Protein AF-A0A381RQS4-F1 (afdb_monomer_lite)

Sequence (85 aa):
VKMMPYESGVDPVAETRIRFSIRFFIIALLFIIFDIEIVFLYPWAVVFKDFLSFGTFIFFEMVIFLAILLFGYVYVWRNGALEWE

pLDDT: mean 82.45, std 9.0, range [57.72, 94.56]

Secondary structure (DSSP, 8-state):
--SSPP-TTS-----S-----THHHHHHHHHHHHHHHHHHHHHHHHHHHHHTTT-THHHHHHHHHHHHHHHHHHHHHHTTTT---

Radius of gyration: 22.79 Å; chains: 1; bounding box: 37×39×66 Å

InterPro domains:
  IPR000440 NADH:ubiquinone/plastoquinone oxidoreductase, chain 3 [PF00507] (2-84)
  IPR000440 NADH:ubiquinone/plastoquinone oxidoreductase, chain 3 [PTHR11058] (2-85)
  IPR038430 NADH:ubiquinone oxidoreductase, subunit 3 superfamily [G3DSA:1.20.58.1610] (1-84)

Organism: NCBI:txid408172

Foldseek 3Di:
DVPDDDDPPDDDDDDPDDDDDCLVVVVVVLVVVVVVVVVVVVVLVVCVVVCVVVHCVSVVVVVVVVVVNVVVVVVCVVVVSPDDD

Structure (mmCIF, N/CA/C/O backbone):
data_AF-A0A381RQS4-F1
#
_entry.id   AF-A0A381RQS4-F1
#
loop_
_atom_site.group_PDB
_atom_site.id
_atom_site.type_symbol
_atom_site.label_atom_id
_atom_site.label_alt_id
_atom_site.label_comp_id
_atom_site.label_asym_id
_atom_site.label_entity_id
_atom_site.label_seq_id
_atom_site.pdbx_PDB_ins_code
_atom_site.Cartn_x
_atom_site.Cartn_y
_atom_site.Cartn_z
_atom_site.occupancy
_atom_site.B_iso_or_equiv
_atom_site.auth_seq_id
_atom_site.auth_comp_id
_atom_site.auth_asym_id
_atom_site.auth_atom_id
_atom_site.pdbx_PDB_model_num
ATOM 1 N N . VAL A 1 1 ? -8.710 -29.129 35.028 1.00 62.19 1 VAL A N 1
ATOM 2 C CA . VAL A 1 1 ? -8.242 -27.870 35.657 1.00 62.19 1 VAL A CA 1
ATOM 3 C C . VAL A 1 1 ? -7.145 -27.148 34.858 1.00 62.19 1 VAL A C 1
ATOM 5 O O . VAL A 1 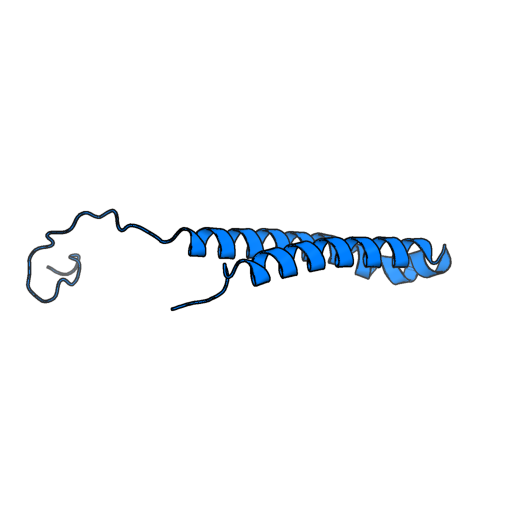1 ? -7.157 -25.934 34.842 1.00 62.19 1 VAL A O 1
ATOM 8 N N . LYS A 1 2 ? -6.239 -27.822 34.123 1.00 72.00 2 LYS A N 1
ATOM 9 C CA . LYS A 1 2 ? -5.177 -27.133 33.341 1.00 72.00 2 LYS A CA 1
ATOM 10 C C . LYS A 1 2 ? -5.575 -26.660 31.925 1.00 72.00 2 LYS A C 1
ATOM 12 O O . LYS A 1 2 ? -4.895 -25.820 31.361 1.00 72.00 2 LYS A O 1
ATOM 17 N N . MET A 1 3 ? -6.654 -27.206 31.358 1.00 84.19 3 MET A N 1
ATOM 18 C CA . MET A 1 3 ? -7.094 -26.961 29.967 1.00 84.19 3 MET A CA 1
ATOM 19 C C . MET A 1 3 ? -8.283 -25.993 29.867 1.00 84.19 3 MET A C 1
ATOM 21 O O . MET A 1 3 ? -8.912 -25.905 28.819 1.00 84.19 3 MET A O 1
ATOM 25 N N . MET A 1 4 ? -8.648 -25.333 30.967 1.00 78.75 4 MET A N 1
ATOM 26 C CA . MET A 1 4 ? -9.815 -24.452 31.007 1.00 78.75 4 MET A 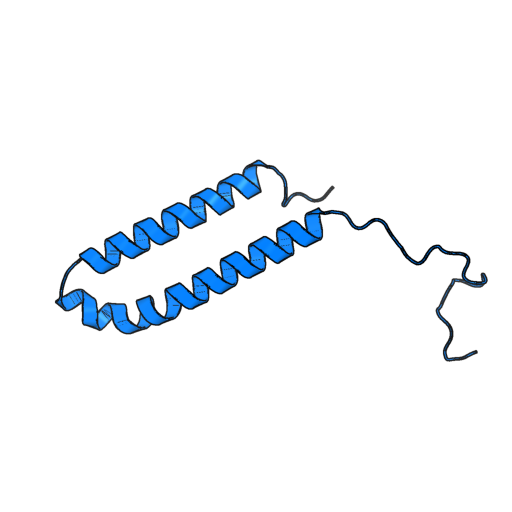CA 1
ATOM 27 C C . MET A 1 4 ? -9.394 -22.981 30.886 1.00 78.75 4 MET A C 1
ATOM 29 O O . MET A 1 4 ? -8.331 -22.633 31.409 1.00 78.75 4 MET A O 1
ATOM 33 N N . PRO A 1 5 ? -10.179 -22.144 30.178 1.00 78.44 5 PRO A N 1
ATOM 34 C CA . PRO A 1 5 ? -9.893 -20.721 30.020 1.00 78.44 5 PRO A CA 1
ATOM 35 C C . PRO A 1 5 ? -9.762 -20.009 31.368 1.00 78.44 5 PRO A C 1
ATOM 37 O O . PRO A 1 5 ? -10.421 -20.371 32.343 1.00 78.44 5 PRO A O 1
ATOM 40 N N . TYR A 1 6 ? -8.897 -18.996 31.419 1.00 80.44 6 TYR A N 1
ATOM 41 C CA . TYR A 1 6 ? -8.759 -18.144 32.594 1.00 80.44 6 TYR A CA 1
ATOM 42 C C . TYR A 1 6 ? -9.884 -17.102 32.617 1.00 80.44 6 TYR A C 1
ATOM 44 O O . TYR A 1 6 ? -9.942 -16.252 31.736 1.00 80.44 6 TYR A O 1
ATOM 52 N N . GLU A 1 7 ? -10.739 -17.163 33.637 1.00 79.81 7 GLU A N 1
ATOM 53 C CA . GLU A 1 7 ? -11.942 -16.320 33.799 1.00 79.81 7 GLU A CA 1
ATOM 54 C C . GLU A 1 7 ? -11.952 -15.591 35.162 1.00 79.81 7 GLU A C 1
ATOM 56 O O . GLU A 1 7 ? -12.992 -15.368 35.776 1.00 79.81 7 GLU A O 1
ATOM 61 N N . SER A 1 8 ? -10.770 -15.269 35.707 1.00 82.38 8 SER A N 1
ATOM 62 C CA . SER A 1 8 ? -10.613 -14.544 36.987 1.00 82.38 8 SER A CA 1
ATOM 63 C C . SER A 1 8 ? -11.417 -15.114 38.178 1.00 82.38 8 SER A C 1
ATOM 65 O O . SER A 1 8 ? -11.760 -14.382 39.103 1.00 82.38 8 SER A O 1
ATOM 67 N N . GLY A 1 9 ? -11.688 -16.425 38.189 1.00 78.12 9 GLY A N 1
ATOM 68 C CA . GLY A 1 9 ? -12.362 -17.122 39.293 1.00 78.12 9 GLY A CA 1
ATOM 69 C C . GLY A 1 9 ? -13.880 -17.290 39.157 1.00 78.12 9 GLY A C 1
ATOM 70 O O . GLY A 1 9 ? -14.500 -17.753 40.112 1.00 78.12 9 GLY A O 1
ATOM 71 N N . VAL A 1 10 ? -14.473 -16.953 38.007 1.00 78.12 10 VAL A N 1
ATOM 72 C CA . VAL A 1 10 ? -15.905 -17.155 37.714 1.00 78.12 10 VAL A CA 1
ATOM 73 C C . VAL A 1 10 ? -16.066 -18.200 36.604 1.00 78.12 10 VAL A C 1
ATOM 75 O O . VAL A 1 10 ? -15.212 -18.305 35.727 1.00 78.12 10 VAL A O 1
ATOM 78 N N . ASP A 1 11 ? -17.138 -18.998 36.640 1.00 77.56 11 ASP A N 1
ATOM 79 C CA . ASP A 1 11 ? -17.470 -19.886 35.520 1.00 77.56 11 ASP A CA 1
ATOM 80 C C . ASP A 1 11 ? -17.798 -19.051 34.266 1.00 77.56 11 ASP A C 1
ATOM 82 O O . ASP A 1 11 ? -18.427 -17.997 34.389 1.00 77.56 11 ASP A O 1
ATOM 86 N N . PRO A 1 12 ? -17.398 -19.484 33.056 1.00 70.31 12 PRO A N 1
ATOM 87 C CA . PRO A 1 12 ? -17.607 -18.711 31.837 1.00 70.31 12 PRO A CA 1
ATOM 88 C C . PRO A 1 12 ? -19.104 -18.558 31.5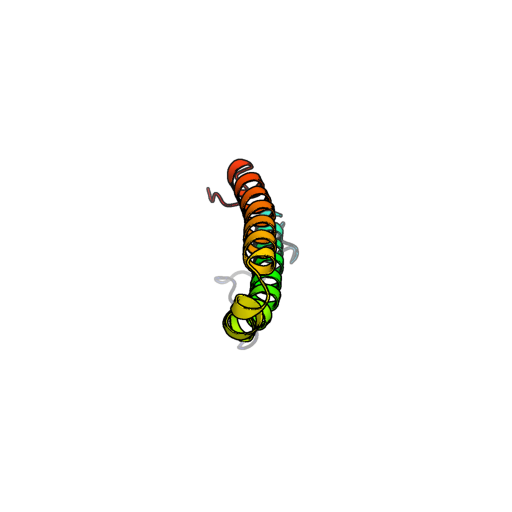41 1.00 70.31 12 PRO A C 1
ATOM 90 O O . PRO A 1 12 ? -19.769 -19.491 31.089 1.00 70.31 12 PRO A O 1
ATOM 93 N N . VAL A 1 13 ? -19.630 -17.354 31.768 1.00 70.19 13 VAL A N 1
ATOM 94 C CA . VAL A 1 13 ? -20.990 -16.950 31.392 1.00 70.19 13 VAL A CA 1
ATOM 95 C C . VAL A 1 13 ? -20.880 -15.893 30.296 1.00 70.19 13 VAL A C 1
ATOM 97 O O . VAL A 1 13 ? -20.972 -14.697 30.555 1.00 70.19 13 VAL A O 1
ATOM 100 N N . ALA A 1 14 ? -20.621 -16.317 29.059 1.00 67.38 14 ALA A N 1
ATOM 101 C CA . ALA A 1 14 ? -20.510 -15.392 27.935 1.00 67.38 14 ALA A CA 1
ATOM 102 C C . ALA A 1 14 ? -21.117 -15.961 26.648 1.00 67.38 14 ALA A C 1
ATOM 104 O O . ALA A 1 14 ? -20.907 -17.122 26.292 1.00 67.38 14 ALA A O 1
ATOM 105 N N . GLU A 1 15 ? -21.827 -15.111 25.905 1.00 69.25 15 GLU A N 1
ATOM 106 C CA . GLU A 1 15 ? -22.074 -15.339 24.485 1.00 69.25 15 GLU A CA 1
ATOM 107 C C . GLU A 1 15 ? -20.734 -15.253 23.739 1.00 69.25 15 GLU A C 1
ATOM 109 O O . GLU A 1 15 ? -20.062 -14.225 23.754 1.00 69.25 15 GLU A O 1
ATOM 114 N N . THR A 1 16 ? -20.338 -16.316 23.038 1.00 68.12 16 THR A N 1
ATOM 115 C CA . THR A 1 16 ? -19.065 -16.373 22.290 1.00 68.12 16 THR A CA 1
ATOM 116 C C . THR A 1 16 ? -19.016 -15.443 21.072 1.00 68.12 16 THR A C 1
ATOM 118 O O . THR A 1 16 ? -17.981 -15.331 20.414 1.00 68.12 16 THR A O 1
ATOM 121 N N . ARG A 1 17 ? -20.126 -14.768 20.743 1.00 68.44 17 ARG A N 1
ATOM 122 C CA . ARG A 1 17 ? -20.242 -13.853 19.603 1.00 68.44 17 ARG A CA 1
ATOM 123 C C . ARG A 1 17 ? -20.197 -12.399 20.049 1.00 68.44 17 ARG A C 1
ATOM 125 O O . ARG A 1 17 ? -21.213 -11.742 20.241 1.00 68.44 17 ARG A O 1
ATOM 132 N N . ILE A 1 18 ? -18.979 -11.890 20.129 1.00 72.19 18 ILE A N 1
ATOM 133 C CA . ILE A 1 18 ? -18.692 -10.464 20.265 1.00 72.19 18 ILE A CA 1
ATOM 134 C C . ILE A 1 18 ? -19.004 -9.727 18.958 1.00 72.19 18 ILE A C 1
ATOM 136 O O . ILE A 1 18 ? -18.674 -10.188 17.862 1.00 72.19 18 ILE A O 1
ATOM 140 N N . ARG A 1 19 ? -19.637 -8.553 19.072 1.00 70.81 19 ARG A N 1
ATOM 141 C CA . ARG A 1 19 ? -19.859 -7.652 17.936 1.00 70.81 19 ARG A CA 1
ATOM 142 C C . ARG A 1 19 ? -18.526 -7.029 17.543 1.00 70.81 19 ARG A C 1
ATOM 144 O O . ARG A 1 19 ? -18.069 -6.083 18.176 1.00 70.81 19 ARG A O 1
ATOM 151 N N . PHE A 1 20 ? -17.907 -7.568 16.501 1.00 71.00 20 PHE A N 1
ATOM 152 C CA . PHE A 1 20 ? -16.724 -6.958 15.915 1.00 71.00 20 PHE A CA 1
ATOM 153 C C . PHE A 1 20 ? -17.104 -5.736 15.081 1.00 71.00 20 PHE A C 1
ATOM 155 O O . PHE A 1 20 ? -18.076 -5.742 14.325 1.00 71.00 20 PHE A O 1
ATOM 162 N N . SER A 1 21 ? -16.313 -4.677 15.221 1.00 80.81 21 SER A N 1
ATOM 163 C CA . SER A 1 21 ? -16.425 -3.483 14.389 1.00 80.81 21 SER A CA 1
ATOM 164 C C . SER A 1 21 ? -16.083 -3.820 12.934 1.00 80.81 21 SER A C 1
ATOM 166 O O . SER A 1 21 ? -15.063 -4.454 12.668 1.00 80.81 21 SER A O 1
ATOM 168 N N . ILE A 1 22 ? -16.878 -3.329 11.977 1.00 83.38 22 ILE A N 1
ATOM 169 C CA . ILE A 1 22 ? -16.606 -3.491 10.535 1.00 83.38 22 ILE A CA 1
ATOM 170 C C . ILE A 1 22 ? -15.261 -2.867 10.111 1.00 83.38 22 ILE A C 1
ATOM 172 O O . ILE A 1 22 ? -14.704 -3.219 9.075 1.00 83.38 22 ILE A O 1
ATOM 176 N N . ARG A 1 23 ? -14.700 -1.974 10.937 1.00 82.31 23 ARG A N 1
ATOM 177 C CA . ARG A 1 23 ? -13.416 -1.295 10.702 1.00 82.31 23 ARG A CA 1
ATOM 178 C C . ARG A 1 23 ? -12.257 -2.276 10.486 1.00 82.31 23 ARG A C 1
ATOM 180 O O . ARG A 1 23 ? -11.446 -2.064 9.592 1.00 82.31 23 ARG A O 1
ATOM 187 N N . PHE A 1 24 ? -12.233 -3.399 11.212 1.00 84.25 24 PHE A N 1
ATOM 188 C CA . PHE A 1 24 ? -11.215 -4.442 11.020 1.00 84.25 24 PHE A CA 1
ATOM 189 C C . PHE A 1 24 ? -11.267 -5.062 9.619 1.00 84.25 24 PHE A C 1
ATOM 191 O O . PHE A 1 24 ? -10.229 -5.341 9.025 1.00 84.25 24 PHE A O 1
ATOM 198 N N . PHE A 1 25 ? -12.473 -5.236 9.070 1.00 87.81 25 PHE A N 1
ATOM 199 C CA . PHE A 1 25 ? -12.653 -5.747 7.715 1.00 87.81 25 PHE A CA 1
ATOM 200 C C . PHE A 1 25 ? -12.173 -4.740 6.664 1.00 87.81 25 PHE A C 1
ATOM 202 O O . PHE A 1 25 ? -11.516 -5.136 5.708 1.00 87.81 25 PHE A O 1
ATOM 209 N N . ILE A 1 26 ? -12.443 -3.444 6.857 1.00 87.56 26 ILE A N 1
ATOM 210 C CA . ILE A 1 26 ? -11.995 -2.393 5.927 1.00 87.56 26 ILE A CA 1
ATOM 211 C C . ILE A 1 26 ? -10.464 -2.332 5.873 1.00 87.56 26 ILE A C 1
ATOM 213 O O . ILE A 1 26 ? -9.899 -2.254 4.786 1.00 87.56 26 ILE A O 1
ATOM 217 N N . ILE A 1 27 ? -9.791 -2.433 7.022 1.00 87.62 27 ILE A N 1
ATOM 218 C CA . ILE A 1 27 ? -8.323 -2.465 7.085 1.00 87.62 27 ILE A CA 1
ATOM 219 C C . ILE A 1 27 ? -7.774 -3.709 6.375 1.00 87.62 27 ILE A C 1
ATOM 221 O O . ILE A 1 27 ? -6.843 -3.595 5.581 1.00 87.62 27 ILE A O 1
ATOM 225 N N . ALA A 1 28 ? -8.366 -4.885 6.608 1.00 91.31 28 ALA A N 1
ATOM 226 C CA . ALA A 1 28 ? -7.955 -6.117 5.936 1.00 91.31 28 ALA A CA 1
ATOM 227 C C . ALA A 1 28 ? -8.158 -6.044 4.414 1.00 91.31 28 ALA A C 1
ATOM 229 O O . ALA A 1 28 ? -7.286 -6.452 3.652 1.00 91.31 28 ALA A O 1
ATOM 230 N N . LEU A 1 29 ? -9.284 -5.487 3.964 1.00 90.88 29 LEU A N 1
ATOM 231 C CA . LEU A 1 29 ? -9.569 -5.297 2.546 1.00 90.88 29 LEU A CA 1
ATOM 232 C C . LEU A 1 29 ? -8.573 -4.326 1.900 1.00 90.88 29 LEU A C 1
ATOM 234 O O . LEU A 1 29 ? -8.060 -4.612 0.823 1.00 90.88 29 LEU A O 1
ATOM 238 N N . LEU A 1 30 ? -8.272 -3.208 2.566 1.00 89.44 30 LEU A N 1
ATOM 239 C CA . LEU A 1 30 ? -7.294 -2.231 2.090 1.00 89.44 30 LEU A CA 1
ATOM 240 C C . LEU A 1 30 ? -5.893 -2.843 1.993 1.00 89.44 30 LEU A C 1
ATOM 242 O O . LEU A 1 30 ? -5.201 -2.616 1.006 1.00 89.44 30 LEU A O 1
ATOM 246 N N . PHE A 1 31 ? -5.506 -3.666 2.970 1.00 90.31 31 PHE A N 1
ATOM 247 C CA . PHE A 1 31 ? -4.251 -4.411 2.926 1.00 90.31 31 PHE A CA 1
ATOM 248 C C . PHE A 1 31 ? -4.188 -5.365 1.725 1.00 90.31 31 PHE A C 1
ATOM 250 O O . PHE A 1 31 ? -3.189 -5.372 1.016 1.00 90.31 31 PHE A O 1
ATOM 257 N N . ILE A 1 32 ? -5.259 -6.120 1.455 1.00 93.94 32 ILE A N 1
ATOM 258 C CA . ILE A 1 32 ? -5.324 -7.034 0.302 1.00 93.94 32 ILE A CA 1
ATOM 259 C C . ILE A 1 32 ? -5.193 -6.268 -1.016 1.00 93.94 32 ILE A C 1
ATOM 261 O O . ILE A 1 32 ? -4.461 -6.696 -1.904 1.00 93.94 32 ILE A O 1
ATOM 265 N N . ILE A 1 33 ? -5.901 -5.145 -1.151 1.00 91.88 33 ILE A N 1
ATOM 266 C CA . ILE A 1 33 ? -5.843 -4.318 -2.360 1.00 91.88 33 ILE A CA 1
ATOM 267 C C . ILE A 1 33 ? -4.415 -3.797 -2.561 1.00 91.88 33 ILE A C 1
ATOM 269 O O . ILE A 1 33 ? -3.847 -4.007 -3.628 1.00 9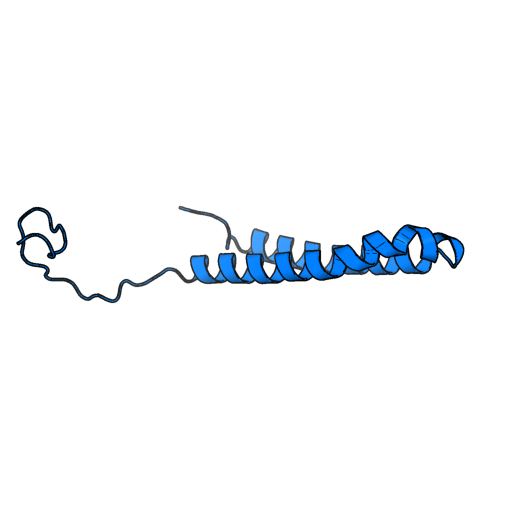1.88 33 ILE A O 1
ATOM 273 N N . PHE A 1 34 ? -3.802 -3.227 -1.523 1.00 90.00 34 PHE A N 1
ATOM 274 C CA . PHE A 1 34 ? -2.434 -2.713 -1.589 1.00 90.00 34 PHE A CA 1
ATOM 275 C C . PHE A 1 34 ? -1.390 -3.800 -1.902 1.00 90.00 34 PHE A C 1
ATOM 277 O O . PHE A 1 34 ? -0.464 -3.568 -2.677 1.00 90.00 34 PHE A O 1
ATOM 284 N N . ASP A 1 35 ? -1.538 -5.006 -1.352 1.00 94.25 35 ASP A N 1
ATOM 285 C CA . ASP A 1 35 ? -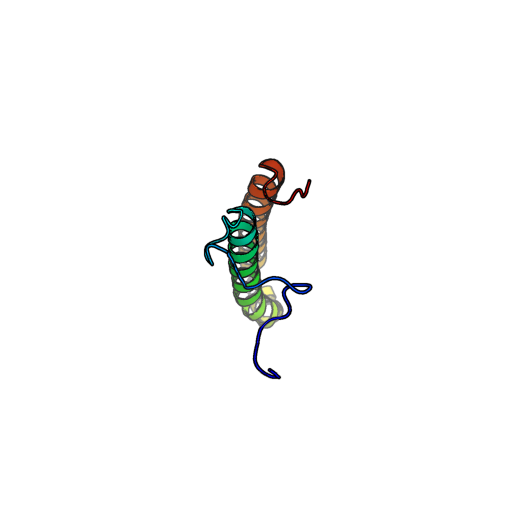0.637 -6.125 -1.651 1.00 94.25 35 ASP A CA 1
ATOM 286 C C . ASP A 1 35 ? -0.735 -6.546 -3.129 1.00 94.25 35 ASP A C 1
ATOM 288 O O . ASP A 1 35 ? 0.272 -6.722 -3.817 1.00 94.25 35 ASP A O 1
ATOM 292 N N . ILE A 1 36 ? -1.956 -6.595 -3.671 1.00 93.38 36 ILE A N 1
ATOM 293 C CA . ILE A 1 36 ? -2.192 -6.855 -5.097 1.00 93.38 36 ILE A CA 1
ATOM 294 C C . ILE A 1 36 ? -1.539 -5.773 -5.972 1.00 93.38 36 ILE A C 1
ATOM 296 O O . ILE A 1 36 ? -0.943 -6.093 -7.001 1.00 93.38 36 ILE A O 1
ATOM 300 N N . GLU A 1 37 ? -1.599 -4.502 -5.576 1.0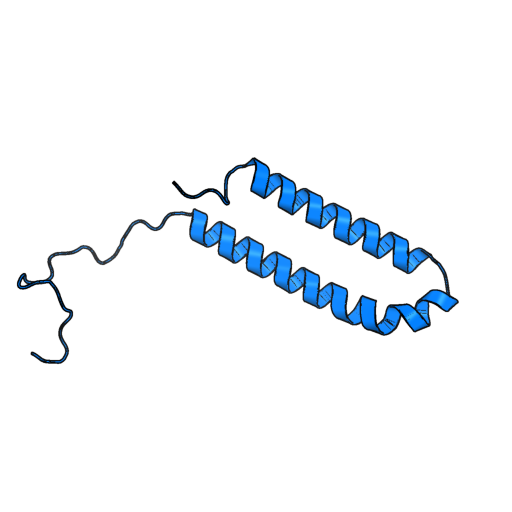0 91.62 37 GLU A N 1
ATOM 301 C CA . GLU A 1 37 ? -0.938 -3.409 -6.301 1.00 91.62 37 GLU A CA 1
ATOM 302 C C . GLU A 1 37 ? 0.579 -3.617 -6.389 1.00 91.62 37 GLU A C 1
ATOM 304 O O . GLU A 1 37 ? 1.165 -3.439 -7.460 1.00 91.62 37 GLU A O 1
ATOM 309 N N . ILE A 1 38 ? 1.219 -4.048 -5.296 1.00 91.25 38 ILE A N 1
ATOM 310 C CA . ILE A 1 38 ? 2.660 -4.345 -5.268 1.00 91.25 38 ILE A CA 1
ATOM 311 C C . ILE A 1 38 ? 2.995 -5.505 -6.208 1.00 91.25 38 ILE A C 1
ATOM 313 O O . ILE A 1 38 ? 3.990 -5.441 -6.939 1.00 91.25 38 ILE A O 1
ATOM 317 N N . VAL A 1 39 ? 2.155 -6.542 -6.238 1.00 94.56 39 VAL A N 1
ATOM 318 C CA . VAL A 1 39 ? 2.315 -7.671 -7.165 1.00 94.56 39 VAL A CA 1
ATOM 319 C C . VAL A 1 39 ? 2.297 -7.203 -8.622 1.00 94.56 39 VAL A C 1
ATOM 321 O O . VAL A 1 39 ? 3.068 -7.728 -9.423 1.00 94.56 39 VAL A O 1
ATOM 324 N N . PHE A 1 40 ? 1.493 -6.195 -8.975 1.00 89.88 40 PHE A N 1
ATOM 325 C CA . PHE A 1 40 ? 1.497 -5.598 -10.318 1.00 89.88 40 PHE A CA 1
ATOM 326 C C . PHE A 1 40 ? 2.689 -4.665 -10.571 1.00 89.88 40 PHE A C 1
ATOM 328 O O . PHE A 1 40 ? 3.242 -4.650 -11.673 1.00 89.88 40 PHE A O 1
ATOM 335 N N . LEU A 1 41 ? 3.131 -3.919 -9.559 1.00 90.69 41 LEU A N 1
ATOM 336 C CA . LEU A 1 41 ? 4.299 -3.037 -9.639 1.00 90.69 41 LEU A CA 1
ATOM 337 C C . LEU A 1 41 ? 5.604 -3.800 -9.883 1.00 90.69 41 LEU A C 1
ATOM 339 O O . LEU A 1 41 ? 6.482 -3.300 -10.587 1.00 90.69 41 LEU A O 1
ATOM 343 N N . TYR A 1 42 ? 5.743 -5.001 -9.322 1.00 90.94 42 TYR A N 1
ATOM 344 C CA . TYR A 1 42 ? 6.980 -5.776 -9.386 1.00 90.94 42 TYR A CA 1
ATOM 345 C C . TYR A 1 42 ? 7.423 -6.145 -10.816 1.00 90.94 42 TYR A C 1
ATOM 347 O O . TYR A 1 42 ? 8.531 -5.763 -11.203 1.00 90.94 42 TYR A O 1
ATOM 355 N N . PRO A 1 43 ? 6.609 -6.833 -11.645 1.00 89.88 43 PRO A N 1
ATOM 356 C CA . PRO A 1 43 ? 6.996 -7.162 -13.013 1.00 89.88 43 PRO A CA 1
ATOM 357 C C . PRO A 1 43 ? 7.223 -5.906 -13.854 1.00 89.88 43 PRO A C 1
ATOM 359 O O . PRO A 1 43 ? 8.185 -5.878 -14.618 1.00 89.88 43 PRO A O 1
ATOM 362 N N . TRP A 1 44 ? 6.414 -4.853 -13.671 1.00 88.00 44 TRP A N 1
ATOM 363 C CA . TRP A 1 44 ? 6.641 -3.576 -14.349 1.00 88.00 44 TRP A CA 1
ATOM 364 C C . TRP A 1 44 ? 8.022 -2.997 -14.018 1.00 88.00 44 TRP A C 1
ATOM 366 O O . TRP A 1 44 ? 8.764 -2.631 -14.926 1.00 88.00 44 TRP A O 1
ATOM 376 N N . ALA A 1 45 ? 8.403 -2.967 -12.738 1.00 88.62 45 ALA A N 1
ATOM 377 C CA . ALA A 1 45 ? 9.691 -2.434 -12.300 1.00 88.62 45 ALA A CA 1
ATOM 378 C C . ALA A 1 45 ? 10.877 -3.243 -12.846 1.00 88.62 45 ALA A C 1
ATOM 380 O O . ALA A 1 45 ? 11.917 -2.668 -13.176 1.00 88.62 45 ALA A O 1
ATOM 381 N N . VAL A 1 46 ? 10.720 -4.566 -12.969 1.00 89.88 46 VAL A N 1
ATOM 382 C CA . VAL A 1 46 ? 11.746 -5.454 -13.535 1.00 89.88 46 VAL A CA 1
ATOM 383 C C . VAL A 1 46 ? 11.952 -5.177 -15.024 1.00 89.88 46 VAL A C 1
ATOM 385 O O . VAL A 1 46 ? 13.094 -5.024 -15.454 1.00 89.88 46 VAL A O 1
ATOM 388 N N . VAL A 1 47 ? 10.875 -5.061 -15.806 1.00 86.69 47 VAL A N 1
ATOM 389 C CA . VAL A 1 47 ? 10.973 -4.851 -17.263 1.00 86.69 47 VAL A CA 1
ATOM 390 C C . VAL A 1 47 ? 11.165 -3.383 -17.653 1.00 86.69 47 VAL A C 1
ATOM 392 O O . VAL A 1 47 ? 11.480 -3.085 -18.804 1.00 86.69 47 VAL A O 1
ATOM 395 N N . PHE A 1 48 ? 11.019 -2.451 -16.708 1.00 83.44 48 PHE A N 1
ATOM 396 C CA . PHE A 1 48 ? 11.057 -1.010 -16.960 1.00 83.44 48 PHE A CA 1
ATOM 397 C C . PHE A 1 48 ? 12.287 -0.571 -17.762 1.00 83.44 48 PHE A C 1
ATOM 399 O O . PHE A 1 48 ? 12.161 0.225 -18.688 1.00 83.44 48 PHE A O 1
ATOM 406 N N . LYS A 1 49 ? 13.472 -1.108 -17.444 1.00 79.75 49 LYS A N 1
ATOM 407 C CA . LYS A 1 49 ? 14.724 -0.749 -18.130 1.00 79.75 49 LYS A CA 1
ATOM 408 C C . LYS A 1 49 ? 14.740 -1.172 -19.598 1.00 79.75 49 LYS A C 1
ATOM 410 O O . LYS A 1 49 ? 15.209 -0.404 -20.433 1.00 79.75 49 LYS A O 1
ATOM 415 N N . ASP A 1 50 ? 14.203 -2.349 -19.902 1.00 79.38 50 ASP A N 1
ATOM 416 C CA . ASP A 1 50 ? 14.170 -2.883 -21.264 1.00 79.38 50 ASP A CA 1
ATOM 417 C C . ASP A 1 50 ? 13.163 -2.101 -22.112 1.00 79.38 50 ASP A C 1
ATOM 419 O O . ASP A 1 50 ? 13.470 -1.665 -23.223 1.00 79.38 50 ASP A O 1
ATOM 423 N N . PHE A 1 51 ? 11.987 -1.819 -21.550 1.00 73.38 51 PHE A N 1
ATOM 424 C CA . PHE A 1 51 ? 10.927 -1.075 -22.230 1.00 73.38 51 PHE A CA 1
ATOM 425 C C . PHE A 1 51 ? 11.179 0.434 -22.335 1.00 73.38 51 PHE A C 1
ATOM 427 O O . PHE A 1 51 ? 10.624 1.066 -23.234 1.00 73.38 51 PHE A O 1
ATOM 434 N N . LEU A 1 52 ? 12.056 1.015 -21.506 1.00 69.00 52 LEU A N 1
ATOM 435 C CA . LEU A 1 52 ? 12.442 2.429 -21.611 1.00 69.00 52 LEU A CA 1
ATOM 436 C C . LEU A 1 52 ? 13.051 2.758 -22.985 1.00 69.00 52 LEU A C 1
ATOM 438 O O . LEU A 1 52 ? 12.909 3.876 -23.474 1.00 69.00 52 LEU A O 1
ATOM 442 N N . SER A 1 53 ? 13.691 1.773 -23.624 1.00 69.31 53 SER A N 1
ATOM 443 C CA . SER A 1 53 ? 14.241 1.908 -24.976 1.00 69.31 53 SER A CA 1
ATOM 444 C C . SER A 1 53 ? 13.173 1.943 -26.082 1.00 69.31 53 SER A C 1
ATOM 446 O O . SER A 1 53 ? 13.422 2.503 -27.148 1.00 69.31 53 SER A O 1
ATOM 448 N N . PHE A 1 54 ? 11.976 1.403 -25.823 1.00 69.31 54 PHE A N 1
ATOM 449 C CA . PHE A 1 54 ? 10.870 1.316 -26.784 1.00 69.31 54 PHE A CA 1
ATOM 450 C C . PHE A 1 54 ? 9.896 2.502 -26.707 1.00 69.31 54 PHE A C 1
ATOM 452 O O . PHE A 1 54 ? 9.192 2.771 -27.679 1.00 69.31 54 PHE A O 1
ATOM 459 N N . GLY A 1 55 ? 9.863 3.243 -25.593 1.00 73.81 55 GLY A N 1
ATOM 460 C CA . GLY A 1 55 ? 9.107 4.492 -25.489 1.00 73.81 55 GLY A CA 1
ATOM 461 C C . GLY A 1 55 ? 8.683 4.866 -24.069 1.00 73.81 55 GLY A C 1
ATOM 462 O O . GLY A 1 55 ? 8.680 4.056 -23.147 1.00 73.81 55 GLY A O 1
ATOM 463 N N . THR A 1 56 ? 8.263 6.120 -23.894 1.00 79.38 56 THR A N 1
ATOM 464 C CA . THR A 1 56 ? 7.821 6.679 -22.602 1.00 79.38 56 THR A CA 1
ATOM 465 C C . THR A 1 56 ? 6.394 6.286 -22.208 1.00 79.38 56 THR A C 1
ATOM 467 O O . THR A 1 56 ? 5.948 6.623 -21.114 1.00 79.38 56 THR A O 1
ATOM 470 N N . PHE A 1 57 ? 5.669 5.557 -23.061 1.00 83.25 57 PHE A N 1
ATOM 471 C CA . PHE A 1 57 ? 4.279 5.152 -22.819 1.00 83.25 57 PHE A CA 1
ATOM 472 C C . PHE A 1 57 ? 4.117 4.349 -21.518 1.00 83.25 57 PHE A C 1
ATOM 474 O O . PHE A 1 57 ? 3.237 4.642 -20.712 1.00 83.25 57 PHE A O 1
ATOM 481 N N . ILE A 1 58 ? 5.043 3.421 -21.260 1.00 83.25 58 ILE A N 1
ATOM 482 C CA . ILE A 1 58 ? 5.017 2.538 -20.086 1.00 83.25 58 ILE A CA 1
ATOM 483 C C . ILE A 1 58 ? 5.169 3.295 -18.759 1.00 83.25 58 ILE A C 1
ATOM 485 O O . ILE A 1 58 ? 4.740 2.820 -17.709 1.00 83.25 58 ILE A O 1
ATOM 489 N N . PHE A 1 59 ? 5.780 4.480 -18.802 1.00 84.88 59 PHE A N 1
ATOM 490 C CA . PHE A 1 59 ? 5.887 5.358 -17.645 1.00 84.88 59 PHE A CA 1
ATOM 491 C C . PHE A 1 59 ? 4.541 6.023 -17.339 1.00 84.88 59 PHE A C 1
ATOM 493 O O . PHE A 1 59 ? 4.097 6.012 -16.194 1.00 84.88 59 PHE A O 1
ATOM 500 N N . PHE A 1 60 ? 3.863 6.558 -18.359 1.00 89.06 60 PHE A N 1
ATOM 501 C CA . PHE A 1 60 ? 2.560 7.207 -18.182 1.00 89.06 60 PHE A CA 1
ATOM 502 C C . PHE A 1 60 ? 1.478 6.232 -17.724 1.00 89.06 60 PHE A C 1
ATOM 504 O O . PHE A 1 60 ? 0.664 6.591 -16.875 1.00 89.06 60 PHE A O 1
ATOM 511 N N . GLU A 1 61 ? 1.495 5.002 -18.235 1.00 87.38 61 GLU A N 1
ATOM 512 C CA . GLU A 1 61 ? 0.566 3.953 -17.815 1.00 87.38 61 GLU A CA 1
ATOM 513 C C . GLU A 1 61 ? 0.690 3.657 -16.313 1.00 87.38 61 GLU A C 1
ATOM 515 O O . GLU A 1 61 ? -0.314 3.598 -15.606 1.00 87.38 61 GLU A O 1
ATOM 520 N N . MET A 1 62 ? 1.910 3.606 -15.773 1.00 87.88 62 MET A N 1
ATOM 521 C CA . MET A 1 62 ? 2.084 3.412 -14.332 1.00 87.88 62 MET A CA 1
ATOM 522 C C . MET A 1 62 ? 1.766 4.629 -13.488 1.00 87.88 62 MET A C 1
ATOM 524 O O . MET A 1 62 ? 1.243 4.484 -12.384 1.00 87.88 62 MET A O 1
ATOM 528 N N . VAL A 1 63 ? 2.045 5.831 -13.987 1.00 90.75 63 VAL A N 1
ATOM 529 C CA . VAL A 1 63 ? 1.631 7.055 -13.296 1.00 90.75 63 VAL A CA 1
ATOM 530 C C . VAL A 1 63 ? 0.107 7.099 -13.173 1.00 90.75 63 VAL A C 1
ATOM 532 O O . VAL A 1 63 ? -0.401 7.424 -12.101 1.00 90.75 63 VAL A O 1
ATOM 535 N N . ILE A 1 64 ? -0.630 6.726 -14.225 1.00 93.19 64 ILE A N 1
ATOM 536 C CA . ILE A 1 64 ? -2.097 6.699 -14.181 1.00 93.19 64 ILE A CA 1
ATOM 537 C C . ILE A 1 64 ? -2.612 5.600 -13.251 1.00 93.19 64 ILE A C 1
ATOM 539 O O . ILE A 1 64 ? -3.532 5.850 -12.473 1.00 93.19 64 ILE A O 1
ATOM 543 N N . PHE A 1 65 ? -1.985 4.421 -13.273 1.00 90.19 65 PHE A N 1
ATOM 544 C CA . PHE A 1 65 ? -2.319 3.313 -12.383 1.00 90.19 65 PHE A CA 1
ATOM 545 C C . PHE A 1 65 ? -2.172 3.725 -10.913 1.00 90.19 65 PHE A C 1
ATOM 547 O O . PHE A 1 65 ? -3.128 3.634 -10.145 1.00 90.19 65 PHE A O 1
ATOM 554 N N . LEU A 1 66 ? -1.021 4.294 -10.543 1.00 91.62 66 LEU A N 1
ATOM 555 C CA . LEU A 1 66 ? -0.770 4.794 -9.190 1.00 91.62 66 LEU A CA 1
ATOM 556 C C . LEU A 1 66 ? -1.722 5.929 -8.793 1.00 91.62 66 LEU A C 1
ATOM 558 O O . LEU A 1 66 ? -2.170 5.976 -7.650 1.00 91.62 66 LEU A O 1
ATOM 562 N N . ALA A 1 67 ? -2.059 6.835 -9.715 1.00 93.69 67 ALA A N 1
ATOM 563 C CA . ALA A 1 67 ? -2.964 7.948 -9.430 1.00 93.69 67 ALA A CA 1
ATOM 564 C C . ALA A 1 67 ? -4.383 7.476 -9.071 1.00 93.69 67 ALA A C 1
ATOM 566 O O . ALA A 1 67 ? -4.989 8.011 -8.140 1.00 93.69 67 ALA A O 1
ATOM 567 N N . ILE A 1 68 ? -4.905 6.467 -9.774 1.00 92.25 68 ILE A N 1
ATOM 568 C CA . ILE A 1 68 ? -6.231 5.889 -9.500 1.00 92.25 68 ILE A CA 1
ATOM 569 C C . ILE A 1 68 ? -6.261 5.256 -8.103 1.00 92.25 68 ILE A C 1
ATOM 571 O O . ILE A 1 68 ? -7.204 5.472 -7.339 1.00 92.25 68 ILE A O 1
ATOM 575 N N . LEU A 1 69 ? -5.212 4.519 -7.747 1.00 89.06 69 LEU A N 1
ATOM 576 C CA . LEU A 1 69 ? -5.098 3.840 -6.455 1.00 89.06 69 LEU A CA 1
ATOM 577 C C . LEU A 1 69 ? -4.952 4.835 -5.303 1.00 89.06 69 LEU A C 1
ATOM 579 O O . LEU A 1 69 ? -5.677 4.757 -4.310 1.00 89.06 69 LEU A O 1
ATOM 583 N N . LEU A 1 70 ? -4.091 5.841 -5.476 1.00 90.44 70 LEU A N 1
ATOM 584 C CA . LEU A 1 70 ? -3.921 6.924 -4.512 1.00 90.44 70 LEU A CA 1
ATOM 585 C C . LEU A 1 70 ? -5.247 7.651 -4.259 1.00 90.44 70 LEU A C 1
ATOM 587 O O . LEU A 1 70 ? -5.565 7.982 -3.118 1.00 90.44 70 LEU A O 1
ATOM 591 N N . PHE A 1 71 ? -6.051 7.866 -5.304 1.00 93.19 71 PHE A N 1
ATOM 592 C CA . PHE A 1 71 ? -7.373 8.469 -5.164 1.00 93.19 71 PHE A CA 1
ATOM 593 C C . PHE A 1 71 ? -8.314 7.602 -4.315 1.00 93.19 71 PHE A C 1
ATOM 595 O O . PHE A 1 71 ? -8.983 8.119 -3.418 1.00 93.19 71 PHE A O 1
ATOM 602 N N . GLY A 1 72 ? -8.322 6.285 -4.540 1.00 88.31 72 GLY A N 1
ATOM 603 C CA . GLY A 1 72 ? -9.071 5.330 -3.718 1.00 88.31 72 GLY A CA 1
ATOM 604 C C . GLY A 1 72 ? -8.628 5.336 -2.252 1.00 88.31 72 GLY A C 1
ATOM 605 O O . GLY A 1 72 ? -9.467 5.400 -1.352 1.00 88.31 72 GLY A O 1
ATOM 606 N N . TYR A 1 73 ? -7.319 5.362 -2.003 1.00 87.81 73 TYR A N 1
ATOM 607 C CA . TYR A 1 73 ? -6.756 5.439 -0.655 1.00 87.81 73 TYR A CA 1
ATOM 608 C C . TYR A 1 73 ? -7.155 6.735 0.063 1.00 87.81 73 TYR A C 1
ATOM 610 O O . TYR A 1 73 ? -7.643 6.706 1.194 1.00 87.81 73 TYR A O 1
ATOM 618 N N . VAL A 1 74 ? -7.020 7.881 -0.612 1.00 90.19 74 VAL A N 1
ATOM 619 C CA . VAL A 1 74 ? -7.418 9.191 -0.075 1.00 90.19 74 VAL A CA 1
ATOM 620 C C . VAL A 1 74 ? -8.916 9.234 0.224 1.00 90.19 74 VAL A C 1
ATOM 622 O O . VAL A 1 74 ? -9.311 9.795 1.245 1.00 90.19 74 VAL A O 1
ATOM 625 N N . TYR A 1 75 ? -9.754 8.627 -0.619 1.00 89.75 75 TYR A N 1
ATOM 626 C CA . TYR A 1 75 ? -11.193 8.535 -0.376 1.00 89.75 75 TYR A CA 1
ATOM 627 C C . TYR A 1 75 ? -11.508 7.769 0.917 1.00 89.75 75 TYR A C 1
ATOM 629 O O . TYR A 1 75 ? -12.259 8.262 1.759 1.00 89.75 75 TYR A O 1
ATOM 637 N N . VAL A 1 76 ? -10.892 6.599 1.115 1.00 86.56 76 VAL A N 1
ATOM 638 C CA . VAL A 1 76 ? -11.078 5.793 2.335 1.00 86.56 76 VAL A CA 1
ATOM 639 C C . VAL A 1 76 ? -10.566 6.532 3.571 1.00 86.56 76 VAL A C 1
ATOM 641 O O . VAL A 1 76 ? -11.232 6.525 4.608 1.00 86.56 76 VAL A O 1
ATOM 644 N N . TRP A 1 77 ? -9.427 7.217 3.454 1.00 84.31 77 TRP A N 1
ATOM 645 C CA . TRP A 1 77 ? -8.873 8.016 4.542 1.00 84.31 77 TRP A CA 1
ATOM 646 C C . TRP A 1 77 ? -9.802 9.169 4.930 1.00 84.31 77 TRP A C 1
ATOM 648 O O . TRP A 1 77 ? -10.103 9.339 6.110 1.00 84.31 77 TRP A O 1
ATOM 658 N N . ARG A 1 78 ? -10.340 9.915 3.956 1.00 84.44 78 ARG A N 1
ATOM 659 C CA . ARG A 1 78 ? -11.299 10.997 4.232 1.00 84.44 78 ARG A CA 1
ATOM 660 C C . ARG A 1 78 ? -12.606 10.521 4.856 1.00 84.44 78 ARG A C 1
ATOM 662 O O . ARG A 1 78 ? -13.229 11.294 5.573 1.00 84.44 78 ARG A O 1
ATOM 669 N N . ASN A 1 79 ? -13.002 9.274 4.625 1.00 81.50 79 ASN A N 1
ATOM 670 C CA . ASN A 1 79 ? -14.178 8.682 5.260 1.00 81.50 79 ASN A CA 1
ATOM 671 C C . ASN A 1 79 ? -13.937 8.245 6.720 1.00 81.50 79 ASN A C 1
ATOM 673 O O . ASN A 1 79 ? -14.832 7.655 7.320 1.00 81.50 79 ASN A O 1
ATOM 677 N N . GLY A 1 80 ? -12.751 8.490 7.293 1.00 74.38 80 GLY A N 1
ATOM 678 C CA . GLY A 1 80 ? -12.458 8.197 8.702 1.00 74.38 80 GLY A CA 1
ATOM 679 C C . GLY A 1 80 ? -12.370 6.703 9.024 1.00 74.38 80 GLY A C 1
ATOM 680 O O . GLY A 1 80 ? -12.361 6.311 10.186 1.00 74.38 80 GLY A O 1
ATOM 681 N N . ALA A 1 81 ? -12.278 5.834 8.011 1.00 69.19 81 ALA A N 1
ATOM 682 C CA . ALA A 1 81 ? -12.237 4.384 8.214 1.00 69.19 81 ALA A CA 1
ATOM 683 C C . ALA A 1 81 ? -10.949 3.891 8.909 1.00 69.19 81 ALA A C 1
ATOM 685 O O . ALA A 1 81 ? -10.887 2.737 9.333 1.00 69.19 81 ALA A O 1
ATOM 686 N N . LEU A 1 82 ? -9.936 4.760 9.007 1.00 68.31 82 LEU A N 1
ATOM 687 C CA . LEU A 1 82 ? -8.618 4.486 9.585 1.00 68.31 82 LEU A CA 1
ATOM 688 C C . LEU A 1 82 ? -8.415 5.109 10.980 1.00 68.31 82 LEU A C 1
ATOM 690 O O . LEU A 1 82 ? -7.377 4.867 11.593 1.00 68.31 82 LEU A O 1
ATOM 694 N N . GLU A 1 83 ? -9.363 5.906 11.482 1.00 69.69 83 GLU A N 1
ATOM 695 C CA . GLU A 1 83 ? -9.251 6.547 12.798 1.00 69.69 83 GLU A CA 1
ATOM 696 C C . GLU A 1 83 ? -9.755 5.631 13.925 1.00 69.69 83 GLU A C 1
ATOM 698 O O . GLU A 1 83 ? -10.766 4.928 13.803 1.00 69.69 83 GLU A O 1
ATOM 703 N N . TRP A 1 84 ? -9.010 5.645 15.032 1.00 68.50 84 TRP A N 1
ATOM 704 C CA . TRP A 1 84 ? -9.295 4.899 16.253 1.00 68.50 84 TRP A CA 1
ATOM 705 C C . TRP A 1 84 ? -9.633 5.889 17.370 1.00 68.50 84 TRP A C 1
ATOM 707 O O . TRP A 1 84 ? -8.777 6.679 17.761 1.00 68.50 84 TRP A O 1
ATOM 717 N N . GLU A 1 85 ? -10.868 5.821 17.866 1.00 57.72 85 GLU A N 1
ATOM 718 C CA . GLU A 1 85 ? -11.246 6.303 19.203 1.00 57.72 85 GLU A CA 1
ATOM 719 C C . GLU A 1 85 ? -11.256 5.123 20.177 1.00 57.72 85 GLU A C 1
ATOM 721 O O . GLU A 1 85 ? -11.723 4.030 19.757 1.00 57.72 85 GLU A O 1
#